Protein AF-A0A952IR88-F1 (afdb_monomer_lite)

Secondary structure (DSSP, 8-state):
-EEEESS-HHHHHHSSSS--S-HHHHHHTB-TT--EEEEEESSEEEEEEE-EETTTTEEPPTT-SEEEEHHHHHHHHHHGGGGTTTS-HHHHHHHHHHHHHHHTT--TTT----EEEEEEE-TT-EEEEEEEEBPPEESSTTS-TT-TTS-EE---SEEEEPPB-SS-BSS-GGGEEEE---

Radius of gyration: 16.43 Å; chains: 1; bounding box: 39×38×43 Å

Foldseek 3Di:
DKDWDPDDQQCVCCDDPFHDPCSPVVVVQFDPPFKTKIKDAAWWKKKDFWAQQQVVRDTDDLQAWKIATPVLLVVLLVVLVVCPVPDDPVVSLVCSVVSVCLQSQPACNGHVRPWMKMFTAHGGDMFMWIKHWGQKDFNHNPDDPPDPPGHISHHGGIMTTWGDDPVDTSGDPVRMDTDDSD

Structure (mmCIF, N/CA/C/O backbone):
data_AF-A0A952IR88-F1
#
_entry.id   AF-A0A9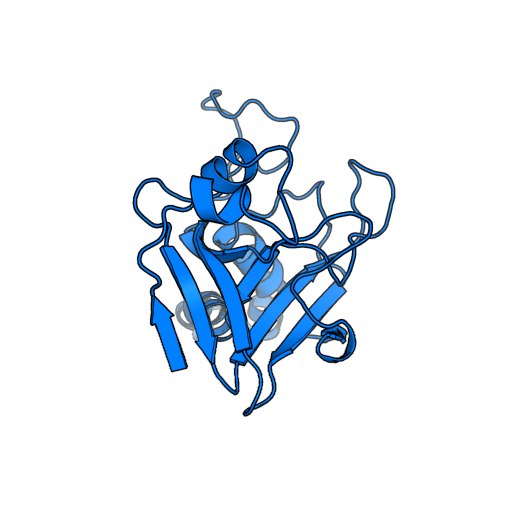52IR88-F1
#
loop_
_atom_site.group_PDB
_atom_site.id
_atom_site.type_symbol
_atom_site.label_atom_id
_atom_site.label_alt_id
_atom_site.label_comp_id
_atom_site.label_asym_id
_atom_site.label_entity_id
_atom_site.label_seq_id
_atom_site.pdbx_PDB_ins_code
_atom_site.Cartn_x
_atom_site.Cartn_y
_atom_site.Cartn_z
_atom_site.occupancy
_atom_site.B_iso_or_equiv
_atom_site.auth_seq_id
_atom_site.auth_comp_id
_atom_site.auth_asym_id
_atom_site.auth_atom_id
_atom_site.pdbx_PDB_model_num
ATOM 1 N N . MET A 1 1 ? -15.829 -10.082 4.375 1.00 91.88 1 MET A N 1
ATOM 2 C CA . MET A 1 1 ? -16.791 -9.127 3.762 1.00 91.88 1 MET A CA 1
ATOM 3 C C . MET A 1 1 ? -16.177 -7.730 3.690 1.00 91.88 1 MET A C 1
ATOM 5 O O . MET A 1 1 ? -15.408 -7.386 4.581 1.00 91.88 1 MET A O 1
ATOM 9 N N . LYS A 1 2 ? -16.483 -6.949 2.644 1.00 95.19 2 LYS A N 1
ATOM 10 C CA . LYS A 1 2 ? -16.112 -5.527 2.525 1.00 95.19 2 LYS A CA 1
ATOM 11 C C . LYS A 1 2 ? -17.386 -4.685 2.558 1.00 95.19 2 LYS A C 1
ATOM 13 O O . LYS A 1 2 ? -18.292 -4.946 1.772 1.00 95.19 2 LYS A O 1
ATOM 18 N N . GLU A 1 3 ? -17.451 -3.703 3.444 1.00 96.88 3 GLU A N 1
ATOM 19 C CA . GLU A 1 3 ? -18.585 -2.786 3.578 1.00 96.88 3 GLU A CA 1
ATOM 20 C C . GLU A 1 3 ? -18.114 -1.358 3.304 1.00 96.88 3 GLU A C 1
ATOM 22 O O . GLU A 1 3 ? -17.228 -0.854 3.990 1.00 96.88 3 GLU A O 1
ATOM 27 N N . GLN A 1 4 ? -18.681 -0.699 2.292 1.00 97.38 4 GLN A N 1
ATOM 28 C CA . GLN A 1 4 ? -18.376 0.704 2.026 1.00 97.38 4 GLN A CA 1
ATOM 29 C C . GLN A 1 4 ? -19.141 1.600 3.002 1.00 97.38 4 GLN A C 1
ATOM 31 O O . GLN A 1 4 ? -20.371 1.584 3.042 1.00 97.38 4 GLN A O 1
ATOM 36 N N . LEU A 1 5 ? -18.408 2.428 3.741 1.00 97.19 5 LEU A N 1
ATOM 37 C CA . LEU A 1 5 ? -18.978 3.376 4.688 1.00 97.19 5 LEU A CA 1
ATOM 38 C C . LEU A 1 5 ? -19.345 4.689 3.985 1.00 97.19 5 LEU A C 1
ATOM 40 O O . LEU A 1 5 ? -18.619 5.183 3.120 1.00 97.19 5 LEU A O 1
ATOM 44 N N . ARG A 1 6 ? -20.470 5.293 4.385 1.00 95.75 6 ARG A N 1
ATOM 45 C CA . ARG A 1 6 ? -20.933 6.600 3.884 1.00 95.75 6 ARG A CA 1
ATOM 46 C C . ARG A 1 6 ? -20.295 7.751 4.668 1.00 95.75 6 ARG A C 1
ATOM 48 O O . ARG A 1 6 ? -20.979 8.516 5.339 1.00 95.75 6 ARG A O 1
ATOM 55 N N . ILE A 1 7 ? -18.974 7.854 4.591 1.00 95.69 7 ILE A N 1
ATOM 56 C CA . ILE A 1 7 ? -18.172 8.910 5.219 1.00 95.69 7 ILE A CA 1
ATOM 57 C C . ILE A 1 7 ? -17.202 9.484 4.182 1.00 95.69 7 ILE A C 1
ATOM 59 O O . ILE A 1 7 ? -16.695 8.756 3.326 1.00 95.69 7 ILE A O 1
ATOM 63 N N . SER A 1 8 ? -16.954 10.795 4.219 1.00 95.94 8 SER A N 1
ATOM 64 C CA . SER A 1 8 ? -15.988 11.401 3.302 1.00 95.94 8 SER A CA 1
ATOM 65 C C . SER A 1 8 ? -14.552 11.011 3.692 1.00 95.94 8 SER A C 1
ATOM 67 O O . SER A 1 8 ? -14.251 10.936 4.886 1.00 95.94 8 SER A O 1
ATOM 69 N N . PRO A 1 9 ? -13.634 10.801 2.725 1.00 96.62 9 PRO A N 1
ATOM 70 C CA . PRO A 1 9 ? -12.239 10.474 3.024 1.00 96.62 9 PRO A CA 1
ATOM 71 C C . PRO A 1 9 ? -11.548 11.487 3.940 1.00 96.62 9 PRO A C 1
ATOM 73 O O . PRO A 1 9 ? -10.851 11.092 4.868 1.00 96.62 9 PRO A O 1
ATOM 76 N N . ILE A 1 10 ? -11.785 12.786 3.721 1.00 96.00 10 ILE A N 1
ATOM 77 C CA . ILE A 1 10 ? -11.226 13.862 4.555 1.00 96.00 10 ILE A CA 1
ATOM 78 C C . ILE A 1 10 ? -11.718 13.721 5.993 1.00 96.00 10 ILE A C 1
ATOM 80 O O . ILE A 1 10 ? -10.905 13.691 6.912 1.00 96.00 10 ILE A O 1
ATOM 84 N N . LYS A 1 11 ? -13.038 13.586 6.185 1.00 96.12 11 LYS A N 1
ATOM 85 C CA . LYS A 1 11 ? -13.619 13.437 7.520 1.00 96.12 11 LYS A CA 1
ATOM 86 C C . LYS A 1 11 ? -13.054 12.206 8.214 1.00 96.12 11 LYS A C 1
ATOM 88 O O . LYS A 1 11 ? -12.581 12.315 9.338 1.00 96.12 11 LYS A O 1
ATOM 93 N N . TRP A 1 12 ? -13.028 11.066 7.522 1.00 97.31 12 TRP A N 1
ATOM 94 C CA . TRP A 1 12 ? -12.454 9.853 8.083 1.00 97.31 12 TRP A CA 1
ATOM 95 C C . TRP A 1 12 ? -10.998 10.074 8.484 1.00 97.31 12 TRP A C 1
ATOM 97 O O . TRP A 1 12 ? -10.682 9.801 9.625 1.00 97.31 12 TRP A O 1
ATOM 107 N N . LEU A 1 13 ? -10.128 10.641 7.639 1.00 96.94 13 LEU A N 1
ATOM 108 C CA . LEU A 1 13 ? -8.718 10.908 7.979 1.00 96.94 13 LEU A CA 1
ATOM 109 C C . LEU A 1 13 ? -8.538 11.852 9.182 1.00 96.94 13 LEU A C 1
ATOM 111 O O . LEU A 1 13 ? -7.545 11.725 9.902 1.00 96.94 13 LEU A O 1
ATOM 115 N N . SER A 1 14 ? -9.480 12.767 9.406 1.00 95.75 14 SER A N 1
ATOM 116 C CA . SER A 1 14 ? -9.427 13.749 10.493 1.00 95.75 14 SER A CA 1
ATOM 117 C C . SER A 1 14 ? -10.062 13.275 11.807 1.00 95.75 14 SER A C 1
ATOM 119 O O . SER A 1 14 ? -9.672 13.758 12.871 1.00 95.75 14 SER A O 1
ATOM 121 N N . ASP A 1 15 ? -10.999 12.326 11.758 1.00 94.62 15 ASP A N 1
ATOM 122 C CA . ASP A 1 15 ? -11.729 11.844 12.934 1.00 94.62 15 ASP A CA 1
ATOM 123 C C . ASP A 1 15 ? -10.830 11.014 13.885 1.00 94.62 15 ASP A C 1
ATOM 125 O O . ASP A 1 15 ? -9.978 10.230 13.456 1.00 94.62 15 ASP A O 1
ATOM 129 N N . ALA A 1 16 ? -11.057 11.166 15.194 1.00 90.94 16 ALA A N 1
ATOM 130 C CA . ALA A 1 16 ? -10.426 10.397 16.272 1.00 90.94 16 ALA A CA 1
ATOM 131 C C . ALA A 1 16 ? -10.742 8.879 16.171 1.00 90.94 16 ALA A C 1
ATOM 133 O O . ALA A 1 16 ? -11.691 8.500 15.483 1.00 90.94 16 ALA A O 1
ATOM 134 N N . PRO A 1 17 ? -9.982 7.977 16.831 1.00 91.19 17 PRO A N 1
ATOM 135 C CA . PRO A 1 17 ? -8.877 8.224 17.770 1.00 91.19 17 PRO A CA 1
ATOM 136 C C . PRO A 1 17 ? -7.522 8.488 17.102 1.00 91.19 17 PRO A C 1
ATOM 138 O O . PRO A 1 17 ? -6.585 8.912 17.771 1.00 91.19 17 PRO A O 1
ATOM 141 N N . ILE A 1 18 ? -7.405 8.250 15.791 1.00 93.62 18 ILE A N 1
ATOM 142 C CA . ILE A 1 18 ? -6.185 8.514 15.021 1.00 93.62 18 ILE A CA 1
ATOM 143 C C . ILE A 1 18 ? -6.490 9.595 13.987 1.00 93.62 18 ILE A C 1
ATOM 145 O O . ILE A 1 18 ? -7.203 9.344 13.017 1.00 93.62 18 ILE A O 1
ATOM 149 N N . THR A 1 19 ? -5.911 10.775 14.169 1.00 94.31 19 THR A N 1
ATOM 150 C CA . THR A 1 19 ? -6.023 11.892 13.226 1.00 94.31 19 THR A CA 1
ATOM 151 C C . THR A 1 19 ? -4.760 11.971 12.377 1.00 94.31 19 THR A C 1
ATOM 153 O O . THR A 1 19 ? -3.647 11.967 12.905 1.00 94.31 19 THR A O 1
ATOM 156 N N . ILE A 1 20 ? -4.918 12.040 11.055 1.00 95.25 20 ILE A N 1
ATOM 157 C CA . ILE A 1 20 ? -3.800 12.169 10.117 1.00 95.25 20 ILE A CA 1
ATOM 158 C C . ILE A 1 20 ? -3.470 13.656 9.923 1.00 95.25 20 ILE A C 1
ATOM 160 O O . ILE A 1 20 ? -4.334 14.393 9.450 1.00 95.25 20 ILE A O 1
ATOM 164 N N . PRO A 1 21 ? -2.238 14.114 10.234 1.00 90.94 21 PRO A N 1
ATOM 165 C CA . PRO A 1 21 ? -1.896 15.540 10.189 1.00 90.94 21 PRO A CA 1
ATOM 166 C C . PRO A 1 21 ? -1.982 16.174 8.797 1.00 90.94 21 PRO A C 1
ATOM 168 O O . PRO A 1 21 ? -2.287 17.355 8.677 1.00 90.94 21 PRO A O 1
ATOM 171 N N . ASN A 1 22 ? -1.721 15.397 7.741 1.00 92.44 22 ASN A N 1
ATOM 172 C CA . ASN A 1 22 ? -1.790 15.862 6.356 1.00 92.44 22 ASN A CA 1
ATOM 173 C C . ASN A 1 22 ? -2.700 14.946 5.516 1.00 92.44 22 ASN A C 1
ATOM 175 O O . ASN A 1 22 ? -2.207 14.071 4.804 1.00 92.44 22 ASN A O 1
ATOM 179 N N . PRO A 1 23 ? -4.033 15.112 5.585 1.00 93.62 23 PRO A N 1
ATOM 180 C CA . PRO A 1 23 ? -4.960 14.315 4.784 1.00 93.62 23 PRO A CA 1
ATOM 181 C C . PRO A 1 23 ? -4.774 14.512 3.275 1.00 93.62 23 PRO A C 1
ATOM 183 O O . PRO A 1 23 ? -5.012 13.588 2.500 1.00 93.62 23 PRO A O 1
ATOM 186 N N . ALA A 1 24 ? -4.333 15.701 2.850 1.00 92.94 24 ALA A N 1
ATOM 187 C CA . ALA A 1 24 ? -4.174 16.040 1.440 1.00 92.94 24 ALA A CA 1
ATOM 188 C C . ALA A 1 24 ? -3.104 15.181 0.751 1.00 92.94 24 ALA A C 1
ATOM 190 O O . ALA A 1 24 ? -3.318 14.754 -0.382 1.00 92.94 24 ALA A O 1
ATOM 191 N N . SER A 1 25 ? -1.995 14.864 1.432 1.00 91.19 25 SER A N 1
ATOM 192 C CA . SER A 1 25 ? -0.968 13.977 0.867 1.00 91.19 25 SER A CA 1
ATOM 193 C C . SER A 1 25 ? -1.474 12.545 0.680 1.00 91.19 25 SER A C 1
ATOM 195 O O . SER A 1 25 ? -1.165 11.912 -0.326 1.00 91.19 25 SER A O 1
ATOM 197 N N . VAL A 1 26 ? -2.306 12.050 1.603 1.00 95.19 26 VAL A N 1
ATOM 198 C CA . VAL A 1 26 ? -2.938 10.727 1.488 1.00 95.19 26 VAL A CA 1
ATOM 199 C C . VAL A 1 26 ? -3.941 10.707 0.336 1.00 95.19 26 VAL A C 1
ATOM 201 O O . VAL A 1 26 ? -3.936 9.788 -0.475 1.00 95.19 26 VAL A O 1
ATOM 204 N N . ILE A 1 27 ? -4.777 11.739 0.232 1.00 95.56 27 ILE A N 1
ATOM 205 C CA . ILE A 1 27 ? -5.775 11.870 -0.837 1.00 95.56 27 ILE A CA 1
ATOM 206 C C . ILE A 1 27 ? -5.104 11.980 -2.209 1.00 95.56 27 ILE A C 1
ATOM 208 O O . ILE A 1 27 ? -5.535 11.320 -3.152 1.00 95.56 27 ILE A O 1
ATOM 212 N N . GLY A 1 28 ? -4.027 12.764 -2.315 1.00 93.88 28 GLY A N 1
ATOM 213 C CA . GLY A 1 28 ? -3.268 12.943 -3.555 1.00 93.88 28 GLY A CA 1
ATOM 214 C C . GLY A 1 28 ? -2.572 11.672 -4.052 1.00 93.88 28 GLY A C 1
ATOM 215 O O . GLY A 1 28 ? -2.280 11.558 -5.242 1.00 93.88 28 GLY A O 1
ATOM 216 N N . ALA A 1 29 ? -2.350 10.686 -3.179 1.00 94.44 29 ALA A N 1
ATOM 217 C CA . ALA A 1 29 ? -1.793 9.392 -3.568 1.00 94.44 29 ALA A CA 1
ATOM 218 C C . ALA A 1 29 ? -2.803 8.491 -4.309 1.00 94.44 29 ALA A C 1
ATOM 220 O O . ALA A 1 29 ? -2.399 7.522 -4.957 1.00 94.44 29 ALA A O 1
ATOM 221 N N . PHE A 1 30 ? -4.099 8.817 -4.268 1.00 97.44 30 PHE A N 1
ATOM 222 C CA . PHE A 1 30 ? -5.152 8.093 -4.977 1.00 97.44 30 PHE A CA 1
ATOM 223 C C . PHE A 1 30 ? -5.661 8.855 -6.200 1.00 97.44 30 PHE A C 1
ATOM 225 O O . PHE A 1 30 ? -5.660 10.087 -6.246 1.00 97.44 30 PHE A O 1
ATOM 232 N N . ARG A 1 31 ? -6.151 8.117 -7.200 1.00 97.12 31 ARG A N 1
ATOM 233 C CA . ARG A 1 31 ? -6.779 8.703 -8.385 1.00 97.12 31 ARG A CA 1
ATOM 234 C C . ARG A 1 31 ? -8.082 9.401 -7.981 1.00 97.12 31 ARG A C 1
ATOM 236 O O . ARG A 1 31 ? -8.883 8.790 -7.255 1.00 97.12 31 ARG A O 1
ATOM 243 N N . PRO A 1 32 ? -8.344 10.628 -8.470 1.00 95.38 32 PRO A N 1
ATOM 244 C CA . PRO A 1 32 ? -9.580 11.346 -8.173 1.00 95.38 32 PRO A CA 1
ATOM 245 C C . PRO A 1 32 ? -10.829 10.496 -8.444 1.00 95.38 32 PRO A C 1
ATOM 247 O O . PRO A 1 32 ? -10.906 9.794 -9.448 1.00 95.38 32 PRO A O 1
ATOM 250 N N . GLY A 1 33 ? -11.796 10.534 -7.525 1.00 94.75 33 GLY A N 1
ATOM 251 C CA . GLY A 1 33 ? -13.066 9.802 -7.642 1.00 94.75 33 GLY A CA 1
ATOM 252 C C . GLY A 1 33 ? -13.012 8.301 -7.327 1.00 94.75 33 GLY A C 1
ATOM 253 O O . GLY A 1 33 ? -14.058 7.662 -7.301 1.00 94.75 33 GLY A O 1
ATOM 254 N N . THR A 1 34 ? -11.836 7.726 -7.053 1.00 97.06 34 THR A N 1
ATOM 255 C CA . THR A 1 34 ? -11.711 6.278 -6.769 1.00 97.06 34 THR A CA 1
ATOM 256 C C . THR A 1 34 ? -11.752 5.928 -5.281 1.00 97.06 34 THR A C 1
ATOM 258 O O . THR A 1 34 ? -11.900 4.762 -4.921 1.00 97.06 34 THR A O 1
ATOM 261 N N . MET A 1 35 ? -11.613 6.935 -4.420 1.00 97.75 35 MET A N 1
ATOM 262 C CA . MET A 1 35 ? -11.500 6.767 -2.977 1.00 97.75 35 MET A CA 1
ATOM 263 C C . MET A 1 35 ? -12.828 6.409 -2.313 1.00 97.75 35 MET A C 1
ATOM 265 O O . MET A 1 35 ? -13.854 7.044 -2.558 1.00 97.75 35 MET A O 1
ATOM 269 N N . LYS A 1 36 ? -12.777 5.457 -1.385 1.00 97.69 36 LYS A N 1
ATOM 270 C CA . LYS A 1 36 ? -13.900 5.040 -0.540 1.00 97.69 36 LYS A CA 1
ATOM 271 C C . LYS A 1 36 ? -13.379 4.543 0.805 1.00 97.69 36 LYS A C 1
ATOM 273 O O . LYS A 1 36 ? -12.320 3.925 0.871 1.00 97.69 36 LYS A O 1
ATOM 278 N N . ILE A 1 37 ? -14.130 4.785 1.875 1.00 98.25 37 ILE A N 1
ATOM 279 C CA . ILE A 1 37 ? -13.839 4.158 3.166 1.00 98.25 37 ILE A CA 1
ATOM 280 C C . ILE A 1 37 ? -14.494 2.786 3.188 1.00 98.25 37 ILE A C 1
ATOM 282 O O . ILE A 1 37 ? -15.683 2.654 2.895 1.00 98.25 37 ILE A O 1
ATOM 286 N N . VAL A 1 38 ? -13.705 1.768 3.511 1.00 98.19 38 VAL A N 1
ATOM 287 C CA . VAL A 1 38 ? -14.155 0.379 3.562 1.00 98.19 38 VAL A CA 1
ATOM 288 C C . VAL A 1 38 ? -13.873 -0.180 4.943 1.00 98.19 38 VAL A C 1
ATOM 290 O O . VAL A 1 38 ? -12.743 -0.119 5.424 1.00 98.19 38 VAL A O 1
ATOM 293 N N . LYS A 1 39 ? -14.900 -0.771 5.551 1.00 97.94 39 LYS A N 1
ATOM 294 C CA . LYS A 1 39 ? -14.765 -1.653 6.702 1.00 97.94 39 LYS A CA 1
ATOM 295 C C . LYS A 1 39 ? -14.594 -3.088 6.206 1.00 97.94 39 LYS A C 1
ATOM 297 O O . LYS A 1 39 ? -15.464 -3.650 5.534 1.00 97.94 39 LYS A O 1
ATOM 302 N N . PHE A 1 40 ? -13.448 -3.672 6.512 1.00 97.69 40 PHE A N 1
ATOM 303 C CA . PHE A 1 40 ? -13.121 -5.062 6.236 1.00 97.69 40 PHE A CA 1
ATOM 304 C C . PHE A 1 40 ? -13.529 -5.888 7.451 1.00 97.69 40 PHE A C 1
ATOM 306 O O . PHE A 1 40 ? -13.015 -5.658 8.538 1.00 97.69 40 PHE A O 1
ATOM 313 N N . LYS A 1 41 ? -14.469 -6.819 7.267 1.00 96.56 41 LYS A N 1
ATOM 314 C CA . LYS A 1 41 ? -14.961 -7.720 8.320 1.00 96.56 41 LYS A CA 1
ATOM 315 C C . LYS A 1 41 ? -14.559 -9.158 8.030 1.00 96.56 41 LYS A C 1
ATOM 317 O O . LYS A 1 41 ? -14.840 -9.660 6.929 1.00 96.56 41 LYS A O 1
ATOM 322 N N . GLY A 1 42 ? -13.974 -9.808 9.026 1.00 94.19 42 GLY A N 1
ATOM 323 C CA . GLY A 1 42 ? -13.517 -11.188 8.981 1.00 94.19 42 GLY A CA 1
ATOM 324 C C . GLY A 1 42 ? -12.229 -11.388 8.194 1.00 94.19 42 GLY A C 1
ATOM 325 O O . GLY A 1 42 ? -11.445 -10.463 8.033 1.00 94.19 42 GLY A O 1
ATOM 326 N N . ALA A 1 43 ? -12.004 -12.606 7.700 1.00 96.62 43 ALA A N 1
ATOM 327 C CA . ALA A 1 43 ? -10.715 -12.971 7.126 1.00 96.62 43 ALA A CA 1
ATOM 328 C C . ALA A 1 43 ? -10.377 -12.149 5.872 1.00 96.62 43 ALA A C 1
ATOM 330 O O . ALA A 1 43 ? -11.100 -12.208 4.876 1.00 96.62 43 ALA A O 1
ATOM 331 N N . HIS A 1 44 ? -9.263 -11.420 5.926 1.00 97.69 44 HIS A N 1
ATOM 332 C CA . HIS A 1 44 ? -8.675 -10.686 4.802 1.00 97.69 44 HIS A CA 1
ATOM 333 C C . HIS A 1 44 ? -7.155 -10.727 4.903 1.00 97.69 44 HIS A C 1
ATOM 335 O O . HIS A 1 44 ? -6.599 -10.837 5.997 1.00 97.69 44 HIS A O 1
ATOM 341 N N . ARG A 1 45 ? -6.483 -10.613 3.759 1.00 97.88 45 ARG A N 1
ATOM 342 C CA . ARG A 1 45 ? -5.026 -10.559 3.685 1.00 97.88 45 ARG A CA 1
ATOM 343 C C . ARG A 1 45 ? -4.578 -9.325 2.939 1.00 97.88 45 ARG A C 1
ATOM 345 O O . ARG A 1 45 ? -5.088 -9.024 1.860 1.00 97.88 45 ARG A O 1
ATOM 352 N N . PHE A 1 46 ? -3.586 -8.656 3.505 1.00 97.56 46 PHE A N 1
ATOM 353 C CA . PHE A 1 46 ? -2.951 -7.510 2.881 1.00 97.56 46 PHE A CA 1
ATOM 354 C C . PHE A 1 46 ? -1.447 -7.692 2.866 1.00 97.56 46 PHE A C 1
ATOM 356 O O . PHE A 1 46 ? -0.869 -8.337 3.739 1.00 97.56 46 PHE A O 1
ATOM 363 N N . TYR A 1 47 ? -0.817 -7.088 1.876 1.00 96.75 47 TYR A N 1
ATOM 364 C CA . TYR A 1 47 ? 0.602 -7.185 1.626 1.00 96.75 47 TYR A CA 1
ATOM 365 C C . TYR A 1 47 ? 1.205 -5.809 1.493 1.00 96.75 47 TYR A C 1
ATOM 367 O O . TYR A 1 47 ? 0.571 -4.861 1.023 1.00 96.75 47 TYR A O 1
ATOM 375 N N . ARG A 1 48 ? 2.461 -5.714 1.894 1.00 94.31 48 ARG A N 1
ATOM 376 C CA . ARG A 1 48 ? 3.208 -4.481 1.803 1.00 94.31 48 ARG A CA 1
ATOM 377 C C . ARG A 1 48 ? 4.666 -4.749 1.514 1.00 94.31 48 ARG A C 1
ATOM 379 O O . ARG A 1 48 ? 5.305 -5.492 2.252 1.00 94.31 48 ARG A O 1
ATOM 386 N N . ALA A 1 49 ? 5.190 -4.015 0.540 1.00 93.38 49 ALA A N 1
ATOM 387 C CA . ALA A 1 49 ? 6.622 -3.862 0.362 1.00 93.38 49 ALA A CA 1
ATOM 388 C C . ALA A 1 49 ? 7.205 -2.810 1.304 1.00 93.38 49 ALA A C 1
ATOM 390 O O . ALA A 1 49 ? 6.630 -1.737 1.519 1.00 93.38 49 ALA A O 1
ATOM 391 N N . ALA A 1 50 ? 8.349 -3.161 1.870 1.00 92.56 50 ALA A N 1
ATOM 392 C CA . ALA A 1 50 ? 9.141 -2.355 2.776 1.00 92.56 50 ALA A CA 1
ATOM 393 C C . ALA A 1 50 ? 10.631 -2.604 2.502 1.00 92.56 50 ALA A C 1
ATOM 395 O O . ALA A 1 50 ? 11.013 -3.400 1.644 1.00 92.56 50 ALA A O 1
ATOM 396 N N . GLY A 1 51 ? 11.494 -1.886 3.203 1.00 91.81 51 GLY A N 1
ATOM 397 C CA . GLY A 1 51 ? 12.925 -1.937 2.965 1.00 91.81 51 GLY A CA 1
ATOM 398 C C . GLY A 1 51 ? 13.607 -0.663 3.417 1.00 91.81 51 GLY A C 1
ATOM 399 O O . GLY A 1 51 ? 13.051 0.074 4.223 1.00 91.81 51 GLY A O 1
ATOM 400 N N . TRP A 1 52 ? 14.795 -0.390 2.897 1.00 94.88 52 TRP A N 1
ATOM 401 C CA . TRP A 1 52 ? 15.543 0.801 3.292 1.00 94.88 52 TRP A CA 1
ATOM 402 C C . TRP A 1 52 ? 14.935 2.072 2.684 1.00 94.88 52 TRP A C 1
ATOM 404 O O . TRP A 1 52 ? 14.905 2.210 1.461 1.00 94.88 52 TRP A O 1
ATOM 414 N N . ASP A 1 53 ? 14.470 2.995 3.526 1.00 93.50 53 ASP A N 1
ATOM 415 C CA . ASP A 1 53 ? 14.012 4.327 3.131 1.00 93.50 53 ASP A CA 1
ATOM 416 C C . ASP A 1 53 ? 15.218 5.271 3.081 1.00 93.50 53 ASP A C 1
ATOM 418 O O . ASP A 1 53 ? 15.738 5.730 4.101 1.00 93.50 53 ASP A O 1
ATOM 422 N N . SER A 1 54 ? 15.674 5.574 1.868 1.00 92.62 54 SER A N 1
ATOM 423 C CA . SER A 1 54 ? 16.819 6.462 1.653 1.00 92.62 54 SER A CA 1
ATOM 424 C C . SER A 1 54 ? 16.519 7.929 1.967 1.00 92.62 54 SER A C 1
ATOM 426 O O . SER A 1 54 ? 17.450 8.689 2.223 1.00 92.62 54 SER A O 1
ATOM 428 N N . THR A 1 55 ? 15.243 8.329 1.982 1.00 90.00 55 THR A N 1
ATOM 429 C CA . THR A 1 55 ? 14.841 9.703 2.317 1.00 90.00 55 THR A CA 1
ATOM 430 C C . THR A 1 55 ? 14.892 9.965 3.820 1.00 90.00 55 THR A C 1
ATOM 432 O O . THR A 1 55 ? 15.063 11.108 4.241 1.00 90.00 55 THR A O 1
ATOM 435 N N . ARG A 1 56 ? 14.773 8.903 4.629 1.00 88.88 56 ARG A N 1
ATOM 436 C CA . ARG A 1 56 ? 14.797 8.959 6.099 1.00 88.88 56 ARG A CA 1
ATOM 437 C C . ARG A 1 56 ? 16.042 8.340 6.728 1.00 88.88 56 ARG A C 1
ATOM 439 O O . ARG A 1 56 ? 16.310 8.597 7.895 1.00 88.88 56 ARG A O 1
ATOM 446 N N . GLY A 1 57 ? 16.803 7.548 5.973 1.00 92.62 57 GLY A N 1
ATOM 447 C CA . GLY A 1 57 ? 17.983 6.849 6.481 1.00 92.62 57 GLY A CA 1
ATOM 448 C C . GLY A 1 57 ? 17.640 5.750 7.489 1.00 92.62 57 GLY A C 1
ATOM 449 O O . GLY A 1 57 ? 18.409 5.514 8.417 1.00 92.62 57 GLY A O 1
ATOM 450 N N . GLU A 1 58 ? 16.485 5.100 7.332 1.00 93.00 58 GLU A N 1
ATOM 451 C CA . GLU A 1 58 ? 16.004 4.053 8.237 1.00 93.00 58 GLU A CA 1
ATOM 452 C C . GLU A 1 58 ? 15.270 2.938 7.478 1.00 93.00 58 GLU A C 1
ATOM 454 O O . GLU A 1 58 ? 14.905 3.082 6.312 1.00 93.00 58 GLU A O 1
ATOM 459 N N . MET A 1 59 ? 15.024 1.806 8.142 1.00 91.25 59 MET A N 1
ATOM 460 C CA . MET A 1 59 ? 14.158 0.762 7.592 1.00 91.25 59 MET A CA 1
ATOM 461 C C . MET A 1 59 ? 12.691 1.198 7.660 1.00 91.25 59 MET A C 1
ATOM 463 O O . MET A 1 59 ? 12.178 1.562 8.720 1.00 91.25 59 MET A O 1
ATOM 467 N N . ALA A 1 60 ? 11.989 1.108 6.533 1.00 86.56 60 ALA A N 1
ATOM 468 C CA . ALA A 1 60 ? 10.564 1.369 6.446 1.00 86.56 60 ALA A CA 1
ATOM 469 C C . ALA A 1 60 ? 9.795 0.443 7.398 1.00 86.56 60 ALA A C 1
ATOM 471 O O . ALA A 1 60 ? 9.916 -0.779 7.364 1.00 86.56 60 ALA A O 1
ATOM 472 N N . SER A 1 61 ? 8.963 1.042 8.248 1.00 86.44 61 SER A N 1
ATOM 473 C CA . SER A 1 61 ? 8.231 0.322 9.289 1.00 86.44 61 SER A CA 1
ATOM 474 C C . SER A 1 61 ? 7.296 -0.752 8.721 1.00 86.44 61 SER A C 1
ATOM 476 O O . SER A 1 61 ? 6.409 -0.436 7.921 1.00 86.44 61 SER A O 1
ATOM 478 N N . ALA A 1 62 ? 7.388 -1.973 9.262 1.00 84.31 62 ALA A N 1
ATOM 479 C CA . ALA A 1 62 ? 6.434 -3.062 9.025 1.00 84.31 62 ALA A CA 1
ATOM 480 C C . ALA A 1 62 ? 4.970 -2.612 9.211 1.00 84.31 62 ALA A C 1
ATOM 482 O O . ALA A 1 62 ? 4.091 -2.954 8.425 1.00 84.31 62 ALA A O 1
ATOM 483 N N . PHE A 1 63 ? 4.726 -1.755 10.208 1.00 87.50 63 PHE A N 1
ATOM 484 C CA . PHE A 1 63 ? 3.397 -1.299 10.629 1.00 87.50 63 PHE A CA 1
ATOM 485 C C . PHE A 1 63 ? 2.904 -0.013 9.961 1.00 87.50 63 PHE A C 1
ATOM 487 O O . PHE A 1 63 ? 1.900 0.534 10.386 1.00 87.50 63 PHE A O 1
ATOM 494 N N . GLY A 1 64 ? 3.640 0.601 9.035 1.00 87.44 64 GLY A N 1
ATOM 495 C CA . GLY A 1 64 ? 3.168 1.812 8.328 1.00 87.44 64 GLY A CA 1
ATOM 496 C C . GLY A 1 64 ? 1.856 1.632 7.529 1.00 87.44 64 GLY A C 1
ATOM 497 O O . GLY A 1 64 ? 1.293 0.545 7.458 1.00 87.44 64 GLY A O 1
ATOM 498 N N . SER A 1 65 ? 1.414 2.688 6.854 1.00 93.50 65 SER A N 1
ATOM 499 C CA . SER A 1 65 ? 0.008 2.827 6.453 1.00 93.50 65 SER A CA 1
ATOM 500 C C . SER A 1 65 ? -0.425 2.247 5.109 1.00 93.50 65 SER A C 1
ATOM 502 O O . SER A 1 65 ? -1.617 2.031 4.940 1.00 93.50 65 SER A O 1
ATOM 504 N N . TRP A 1 66 ? 0.480 2.024 4.155 1.00 95.00 66 TRP A N 1
ATOM 505 C CA . TRP A 1 66 ? 0.118 1.666 2.775 1.00 95.00 66 TRP A CA 1
ATOM 506 C C . TRP A 1 66 ? 0.224 0.161 2.530 1.00 95.00 66 TRP A C 1
ATOM 508 O O . TRP A 1 66 ? 1.296 -0.417 2.726 1.00 95.00 66 TRP A O 1
ATOM 518 N N . TRP A 1 67 ? -0.882 -0.449 2.100 1.00 96.94 67 TRP A N 1
ATOM 519 C CA . TRP A 1 67 ? -1.016 -1.888 1.874 1.00 96.94 67 TRP A CA 1
ATOM 520 C C . TRP A 1 67 ? -1.775 -2.175 0.574 1.00 96.94 67 TRP A C 1
ATOM 522 O O . TRP A 1 67 ? -2.571 -1.360 0.113 1.00 96.94 67 TRP A O 1
ATOM 532 N N . ALA A 1 68 ? -1.565 -3.355 0.002 1.00 96.69 68 ALA A N 1
ATOM 533 C CA . ALA A 1 68 ? -2.333 -3.895 -1.113 1.00 96.69 68 ALA A CA 1
ATOM 534 C C . ALA A 1 68 ? -3.118 -5.126 -0.647 1.00 96.69 68 ALA A C 1
ATOM 536 O O . ALA A 1 68 ? -2.587 -5.968 0.071 1.00 96.69 68 ALA A O 1
ATOM 537 N N . ASP A 1 69 ? -4.378 -5.246 -1.050 1.00 96.12 69 ASP A N 1
ATOM 538 C CA . ASP A 1 69 ? -5.172 -6.459 -0.826 1.00 96.12 69 ASP A CA 1
ATOM 539 C C . ASP A 1 69 ? -4.560 -7.652 -1.597 1.00 96.12 69 ASP A C 1
ATOM 541 O O . ASP A 1 69 ? -4.009 -7.466 -2.686 1.00 96.12 69 ASP A O 1
ATOM 545 N N . GLU A 1 70 ? -4.650 -8.876 -1.063 1.00 95.56 70 GLU A N 1
ATOM 546 C CA . GLU A 1 70 ? -4.183 -10.112 -1.725 1.00 95.56 70 GLU A CA 1
ATOM 547 C C . GLU A 1 70 ? -4.674 -10.221 -3.176 1.00 95.56 70 GLU A C 1
ATOM 549 O O . GLU A 1 70 ? -3.912 -10.599 -4.072 1.00 95.56 70 GLU A O 1
ATOM 554 N N . ILE A 1 71 ? -5.920 -9.815 -3.435 1.00 94.56 71 ILE A N 1
ATOM 555 C CA . ILE A 1 71 ? -6.512 -9.838 -4.778 1.00 94.56 71 ILE A CA 1
ATOM 556 C C . ILE A 1 71 ? -5.727 -8.946 -5.753 1.00 94.56 71 ILE A C 1
ATOM 558 O O . ILE A 1 71 ? -5.571 -9.295 -6.925 1.00 94.56 71 ILE A O 1
ATOM 562 N N . GLU A 1 72 ? -5.203 -7.809 -5.296 1.00 94.62 72 GLU A N 1
ATOM 563 C CA . GLU A 1 72 ? -4.404 -6.911 -6.137 1.00 94.62 72 GLU A CA 1
ATOM 564 C C . GLU A 1 72 ? -3.033 -7.512 -6.452 1.00 94.62 72 GLU A C 1
ATOM 566 O O . GLU A 1 72 ? -2.569 -7.418 -7.589 1.00 94.62 72 GLU A O 1
ATOM 571 N N . LEU A 1 73 ? -2.427 -8.228 -5.502 1.00 91.88 73 LEU A N 1
ATOM 572 C CA . LEU A 1 73 ? -1.204 -9.002 -5.740 1.00 91.88 73 LEU A CA 1
ATOM 573 C C . LEU A 1 73 ? -1.405 -10.068 -6.823 1.00 91.88 73 LEU A C 1
ATOM 575 O O . LEU A 1 73 ? -0.579 -10.220 -7.731 1.00 91.88 73 LEU A O 1
ATOM 579 N N . VAL A 1 74 ? -2.539 -10.771 -6.767 1.00 92.00 74 VAL A N 1
ATOM 580 C CA . VAL A 1 74 ? -2.917 -11.750 -7.790 1.00 92.00 74 VAL A CA 1
ATOM 581 C C . VAL A 1 74 ? -3.076 -11.063 -9.147 1.00 92.00 74 VAL A C 1
ATOM 583 O O . VAL A 1 74 ? -2.490 -11.528 -10.120 1.00 92.00 74 VAL A O 1
ATOM 586 N N . LYS A 1 75 ? -3.761 -9.917 -9.233 1.00 93.06 75 LYS A N 1
ATOM 587 C CA . LYS A 1 75 ? -3.903 -9.166 -10.498 1.00 93.06 75 LYS A CA 1
ATOM 588 C C . LYS A 1 75 ? -2.560 -8.702 -11.065 1.00 93.06 75 LYS A C 1
ATOM 590 O O . LYS A 1 75 ? -2.340 -8.802 -12.273 1.00 93.06 75 LYS A O 1
ATOM 595 N N . ILE A 1 76 ? -1.658 -8.207 -10.215 1.00 90.69 76 ILE A N 1
ATOM 596 C CA . ILE A 1 76 ? -0.308 -7.779 -10.616 1.00 90.69 76 ILE A CA 1
ATOM 597 C C . ILE A 1 76 ? 0.470 -8.967 -11.191 1.00 90.69 76 ILE A C 1
ATOM 599 O O . ILE A 1 76 ? 1.019 -8.864 -12.287 1.00 90.69 76 ILE A O 1
ATOM 603 N N . SER A 1 77 ? 0.466 -10.111 -10.501 1.00 87.00 77 SER A N 1
ATOM 604 C CA . SER A 1 77 ? 1.146 -11.316 -10.992 1.00 87.00 77 SER A CA 1
ATOM 605 C C . SER A 1 77 ? 0.500 -11.881 -12.264 1.00 87.00 77 SER A C 1
ATOM 607 O O . SER A 1 77 ? 1.205 -12.312 -13.175 1.00 87.00 77 SER A O 1
ATOM 609 N N . GLN A 1 78 ? -0.829 -11.808 -12.395 1.00 88.19 78 GLN A N 1
ATOM 610 C CA . GLN A 1 78 ? -1.551 -12.288 -13.573 1.00 88.19 78 GLN A CA 1
ATOM 611 C C . GLN A 1 78 ? -1.203 -11.525 -14.850 1.00 88.19 78 GLN A C 1
ATOM 613 O O . GLN A 1 78 ? -1.193 -12.137 -15.917 1.00 88.19 78 GLN A O 1
ATOM 618 N N . LYS A 1 79 ? -0.851 -10.234 -14.772 1.00 84.06 79 LYS A N 1
ATOM 619 C CA . LYS A 1 79 ? -0.360 -9.486 -15.944 1.00 84.06 79 LYS A CA 1
ATOM 620 C C . LYS A 1 79 ? 0.890 -10.119 -16.556 1.00 84.06 79 LYS A C 1
ATOM 622 O O . LYS A 1 79 ? 1.086 -10.026 -17.760 1.00 84.06 79 LYS A O 1
ATOM 627 N N . MET A 1 80 ? 1.695 -10.819 -15.757 1.00 83.56 80 MET A N 1
ATOM 628 C CA . MET A 1 80 ? 2.879 -11.525 -16.247 1.00 83.56 80 MET A CA 1
ATOM 629 C C . MET A 1 80 ? 2.541 -12.850 -16.941 1.00 83.56 80 MET A C 1
ATOM 631 O O . MET A 1 80 ? 3.366 -13.365 -17.694 1.00 83.56 80 MET A O 1
ATOM 635 N N . ASN A 1 81 ? 1.331 -13.396 -16.750 1.00 84.25 81 ASN A N 1
ATOM 636 C CA . ASN A 1 81 ? 0.939 -14.675 -17.351 1.00 84.25 81 ASN A CA 1
ATOM 637 C C . ASN A 1 81 ? 0.950 -14.637 -18.883 1.00 84.25 81 ASN A C 1
ATOM 639 O O . ASN A 1 81 ? 1.191 -15.671 -19.498 1.00 84.25 81 ASN A O 1
ATOM 643 N N . MET A 1 82 ? 0.745 -13.469 -19.504 1.00 84.31 82 MET A N 1
ATOM 644 C CA . MET A 1 82 ? 0.822 -13.339 -20.964 1.00 84.31 82 MET A CA 1
ATOM 645 C C . MET A 1 82 ? 2.217 -13.666 -21.525 1.00 84.31 82 MET A C 1
ATOM 647 O O . MET A 1 82 ? 2.344 -14.007 -22.697 1.00 84.31 82 MET A O 1
ATOM 651 N N . TYR A 1 83 ? 3.252 -13.614 -20.681 1.00 87.00 83 TYR A N 1
ATOM 652 C CA . TYR A 1 83 ? 4.638 -13.897 -21.045 1.00 87.00 83 TYR A CA 1
ATOM 653 C C . TYR A 1 83 ? 5.110 -15.298 -20.630 1.00 87.00 83 TYR A C 1
ATOM 655 O O . TYR A 1 83 ? 6.256 -15.639 -20.908 1.00 87.00 83 TYR A O 1
ATOM 663 N N . LYS A 1 84 ? 4.258 -16.132 -20.007 1.00 84.31 84 LYS A N 1
ATOM 664 C CA . LYS A 1 84 ? 4.639 -17.472 -19.502 1.00 84.31 84 LYS A CA 1
ATOM 665 C C . LYS A 1 84 ? 5.238 -18.403 -20.553 1.00 84.31 84 LYS A C 1
ATOM 667 O O . LYS A 1 84 ? 6.099 -19.205 -20.231 1.00 84.31 84 LYS A O 1
ATOM 672 N N . ASN A 1 85 ? 4.814 -18.271 -21.807 1.00 89.00 85 ASN A N 1
ATOM 673 C CA . ASN A 1 85 ? 5.331 -19.086 -22.911 1.00 89.00 85 ASN A CA 1
ATOM 674 C C . ASN A 1 85 ? 6.496 -18.417 -23.662 1.00 89.00 85 ASN A C 1
ATOM 676 O O . ASN A 1 85 ? 7.033 -19.000 -24.597 1.00 89.00 85 ASN A O 1
ATOM 680 N N . TRP A 1 86 ? 6.859 -17.190 -23.282 1.00 90.31 86 TRP A N 1
ATOM 681 C CA . TRP A 1 86 ? 7.877 -16.374 -23.949 1.00 90.31 86 TRP A CA 1
ATOM 682 C C . TRP A 1 86 ? 9.125 -16.175 -23.085 1.00 90.31 86 TRP A C 1
ATOM 684 O O . TRP A 1 86 ? 10.211 -15.969 -23.618 1.00 90.31 86 TRP A O 1
ATOM 694 N N . LEU A 1 87 ? 8.977 -16.216 -21.758 1.00 89.19 87 LEU A N 1
ATOM 695 C CA . LEU A 1 87 ? 10.048 -15.989 -20.793 1.00 89.19 87 LEU A CA 1
ATOM 696 C C . LEU A 1 87 ? 10.106 -17.131 -19.767 1.00 89.19 87 LEU A C 1
ATOM 698 O O . LEU A 1 87 ? 9.055 -17.601 -19.334 1.00 89.19 87 LEU A O 1
ATOM 702 N N . PRO A 1 88 ? 11.308 -17.526 -19.309 1.00 90.25 88 PRO A N 1
ATOM 703 C CA . PRO A 1 88 ? 11.466 -18.440 -18.183 1.00 90.25 88 PRO A CA 1
ATOM 704 C C . PRO A 1 88 ? 10.781 -17.932 -16.907 1.00 90.25 88 PRO A C 1
ATOM 706 O O . PRO A 1 88 ? 10.875 -16.747 -16.570 1.00 90.25 88 PRO A O 1
ATOM 709 N N . ASP A 1 89 ? 10.198 -18.851 -16.134 1.00 86.00 89 ASP A N 1
ATOM 710 C CA . ASP A 1 89 ? 9.515 -18.549 -14.866 1.00 86.00 89 ASP A CA 1
ATOM 711 C C . ASP A 1 89 ? 10.394 -17.782 -13.866 1.00 86.00 89 ASP A C 1
ATOM 713 O O . ASP A 1 89 ? 9.903 -16.944 -13.109 1.00 86.00 89 ASP A O 1
ATOM 717 N N . GLU A 1 90 ? 11.707 -18.025 -13.867 1.00 87.25 90 GLU A N 1
ATOM 718 C CA . GLU A 1 90 ? 12.647 -17.306 -13.004 1.00 87.25 90 GLU A CA 1
ATOM 719 C C . GLU A 1 90 ? 12.718 -15.808 -13.344 1.00 87.25 90 GLU A C 1
ATOM 721 O O . GLU A 1 90 ? 12.732 -14.972 -12.438 1.00 87.25 90 GLU A O 1
ATOM 726 N N . LEU A 1 91 ? 12.716 -15.449 -14.634 1.00 86.56 91 LEU A N 1
ATOM 727 C CA . LEU A 1 91 ? 12.709 -14.046 -15.060 1.00 86.56 91 LEU A CA 1
ATOM 728 C C . LEU A 1 91 ? 11.379 -13.377 -14.717 1.00 86.56 91 LEU A C 1
ATOM 730 O O . LEU A 1 91 ? 11.369 -12.240 -14.244 1.00 86.56 91 LEU A O 1
ATOM 734 N N . LEU A 1 92 ? 10.266 -14.095 -14.885 1.00 86.00 92 LEU A N 1
ATOM 735 C CA . LEU A 1 92 ? 8.941 -13.605 -14.500 1.00 86.00 92 LEU A CA 1
ATOM 736 C C . LEU A 1 92 ? 8.857 -13.349 -12.991 1.00 86.00 92 LEU A C 1
ATOM 738 O O . LEU A 1 92 ? 8.337 -12.313 -12.573 1.00 86.00 92 LEU A O 1
ATOM 742 N N . ARG A 1 93 ? 9.436 -14.239 -12.173 1.00 82.94 93 ARG A N 1
ATOM 743 C CA . ARG A 1 93 ? 9.526 -14.061 -10.717 1.00 82.94 93 ARG A CA 1
ATOM 744 C C . ARG A 1 93 ? 10.389 -12.854 -10.344 1.00 82.94 93 ARG A C 1
ATOM 746 O O . ARG A 1 93 ? 9.962 -12.043 -9.529 1.00 82.94 93 ARG A O 1
ATOM 753 N N . LYS A 1 94 ? 11.553 -12.683 -10.980 1.00 86.00 94 LYS A N 1
ATOM 754 C CA . LYS A 1 94 ? 12.437 -11.517 -10.772 1.00 86.00 94 LYS A CA 1
ATOM 755 C C . LYS A 1 94 ? 11.807 -10.191 -11.214 1.00 86.00 94 LYS A C 1
ATOM 757 O O . LYS A 1 94 ? 12.187 -9.142 -10.705 1.00 86.00 94 LYS A O 1
ATOM 762 N N . ALA A 1 95 ? 10.842 -10.224 -12.132 1.00 88.44 95 ALA A N 1
ATOM 763 C CA . ALA A 1 95 ? 10.115 -9.040 -12.586 1.00 88.44 95 ALA A CA 1
ATOM 764 C C . ALA A 1 95 ? 8.949 -8.638 -11.663 1.00 88.44 95 ALA A C 1
ATOM 766 O O . ALA A 1 95 ? 8.515 -7.484 -11.705 1.00 88.44 95 ALA A O 1
ATOM 767 N N . LEU A 1 96 ? 8.450 -9.548 -10.815 1.00 88.44 96 LEU A N 1
ATOM 768 C CA . LEU A 1 96 ? 7.307 -9.291 -9.933 1.00 88.44 96 LEU A CA 1
ATOM 769 C C . LEU A 1 96 ? 7.493 -8.068 -9.013 1.00 88.44 96 LEU A C 1
ATOM 771 O O . LEU A 1 96 ? 6.563 -7.262 -8.948 1.00 88.44 96 LEU A O 1
ATOM 775 N N . PRO A 1 97 ? 8.656 -7.843 -8.368 1.00 91.75 97 PRO A N 1
ATOM 776 C CA . PRO A 1 97 ? 8.858 -6.659 -7.532 1.00 91.75 97 PRO A CA 1
ATOM 777 C C . PRO A 1 97 ? 8.738 -5.361 -8.340 1.00 91.75 97 PRO A C 1
ATOM 779 O O . PRO A 1 97 ? 8.120 -4.397 -7.893 1.00 91.75 97 PRO A O 1
ATOM 782 N N . ALA A 1 98 ? 9.269 -5.335 -9.568 1.00 91.81 98 ALA A N 1
ATOM 783 C CA . ALA A 1 98 ? 9.170 -4.173 -10.449 1.00 91.81 98 ALA A CA 1
ATOM 784 C C . ALA A 1 98 ? 7.720 -3.907 -10.894 1.00 91.81 98 ALA A C 1
ATOM 786 O O . ALA A 1 98 ? 7.290 -2.753 -10.925 1.00 91.81 98 ALA A O 1
ATOM 787 N N . GLN A 1 99 ? 6.951 -4.963 -11.183 1.00 92.62 99 GLN A N 1
ATOM 788 C CA . GLN A 1 99 ? 5.523 -4.848 -11.504 1.00 92.62 99 GLN A CA 1
ATOM 789 C C . GLN A 1 99 ? 4.704 -4.364 -10.310 1.00 92.62 99 GLN A C 1
ATOM 791 O O . GLN A 1 99 ? 3.864 -3.479 -10.470 1.00 92.62 99 GLN A O 1
ATOM 796 N N . TYR A 1 100 ? 4.980 -4.900 -9.119 1.00 94.50 100 TYR A N 1
ATOM 797 C CA . TYR A 1 100 ? 4.366 -4.440 -7.879 1.00 94.50 100 TYR A CA 1
ATOM 798 C C . TYR A 1 100 ? 4.631 -2.947 -7.680 1.00 94.50 100 TYR A C 1
ATOM 800 O O . TYR A 1 100 ? 3.679 -2.173 -7.612 1.00 94.50 100 TYR A O 1
ATOM 808 N N . ARG A 1 101 ? 5.902 -2.521 -7.734 1.00 95.44 101 ARG A N 1
ATOM 809 C CA . ARG A 1 101 ? 6.298 -1.108 -7.621 1.00 95.44 101 ARG A CA 1
ATOM 810 C C . ARG A 1 101 ? 5.575 -0.209 -8.616 1.00 95.44 101 ARG A C 1
ATOM 812 O O . ARG A 1 101 ? 5.073 0.848 -8.239 1.00 95.44 101 ARG A O 1
ATOM 819 N N . GLY A 1 102 ? 5.535 -0.618 -9.884 1.00 95.38 102 GLY A N 1
ATOM 820 C CA . GLY A 1 102 ? 4.874 0.135 -10.946 1.00 95.38 102 GLY A CA 1
ATOM 821 C C . GLY A 1 102 ? 3.374 0.285 -10.701 1.00 95.38 102 GLY A C 1
ATOM 822 O O . GLY A 1 102 ? 2.844 1.386 -10.832 1.00 95.38 102 GLY A O 1
ATOM 823 N N . ALA A 1 103 ? 2.706 -0.800 -10.302 1.00 95.69 103 ALA A N 1
ATOM 824 C CA . ALA A 1 103 ? 1.263 -0.834 -10.094 1.00 95.69 103 ALA A CA 1
ATOM 825 C C . ALA A 1 103 ? 0.819 -0.120 -8.806 1.00 95.69 103 ALA A C 1
ATOM 827 O O . ALA A 1 103 ? -0.220 0.540 -8.805 1.00 95.69 103 ALA A O 1
ATOM 828 N N . THR A 1 104 ? 1.606 -0.197 -7.730 1.00 95.50 104 THR A N 1
ATOM 829 C CA . THR A 1 104 ? 1.344 0.524 -6.473 1.00 95.50 104 THR A CA 1
ATOM 830 C C . THR A 1 104 ? 1.977 1.918 -6.438 1.00 95.50 104 THR A C 1
ATOM 832 O O . THR A 1 104 ? 1.867 2.606 -5.430 1.00 95.50 104 THR A O 1
ATOM 835 N N . ALA A 1 105 ? 2.653 2.341 -7.511 1.00 95.62 105 ALA A N 1
ATOM 836 C CA . ALA A 1 105 ? 3.345 3.627 -7.609 1.00 95.62 105 ALA A CA 1
ATOM 837 C C . ALA A 1 105 ? 4.254 3.943 -6.401 1.00 95.62 105 ALA A C 1
ATOM 839 O O . ALA A 1 105 ? 4.238 5.044 -5.857 1.00 95.62 105 ALA A O 1
ATOM 840 N N . LEU A 1 106 ? 5.032 2.953 -5.960 1.00 93.25 106 LEU A N 1
ATOM 841 C CA . LEU A 1 106 ? 5.906 3.079 -4.794 1.00 93.25 106 LEU A CA 1
ATOM 842 C C . LEU A 1 106 ? 7.267 3.667 -5.196 1.00 93.25 106 LEU A C 1
ATOM 844 O O . LEU A 1 106 ? 8.046 2.990 -5.866 1.00 93.25 106 LEU A O 1
ATOM 848 N N . CYS A 1 107 ? 7.564 4.903 -4.793 1.00 93.25 107 CYS A N 1
ATOM 849 C CA . CYS A 1 107 ? 8.832 5.555 -5.131 1.00 93.25 107 CYS A CA 1
ATOM 850 C C . CYS A 1 107 ? 10.044 4.714 -4.687 1.00 93.25 107 CYS A C 1
ATOM 852 O O . CYS A 1 107 ? 10.038 4.095 -3.621 1.00 93.25 107 CYS A O 1
ATOM 854 N N . GLU A 1 108 ? 11.093 4.694 -5.512 1.00 93.94 108 GLU A N 1
ATOM 855 C CA . GLU A 1 108 ? 12.293 3.871 -5.305 1.00 93.94 108 GLU A CA 1
ATOM 856 C C . GLU A 1 108 ? 13.100 4.301 -4.071 1.00 93.94 108 GLU A C 1
ATOM 858 O O . GLU A 1 108 ? 13.825 3.493 -3.496 1.00 93.94 108 GLU A O 1
ATOM 863 N N . ASP A 1 109 ? 12.970 5.563 -3.664 1.00 92.69 109 ASP A N 1
ATOM 864 C CA . ASP A 1 109 ? 13.681 6.165 -2.539 1.00 92.69 109 ASP A CA 1
ATOM 865 C C . ASP A 1 109 ? 12.964 5.998 -1.192 1.00 92.69 109 ASP A C 1
ATOM 867 O O . ASP A 1 109 ? 13.631 6.071 -0.159 1.00 92.69 109 ASP A O 1
ATOM 871 N N . TRP A 1 110 ? 11.655 5.716 -1.194 1.00 89.38 110 TRP A N 1
ATOM 872 C CA . TRP A 1 110 ? 10.873 5.431 0.019 1.00 89.38 110 TRP A CA 1
ATOM 873 C C . TRP A 1 110 ? 11.101 4.025 0.567 1.00 89.38 110 TRP A C 1
ATOM 875 O O . TRP A 1 110 ? 10.941 3.798 1.761 1.00 89.38 110 TRP A O 1
ATOM 885 N N . ASN A 1 111 ? 11.382 3.054 -0.302 1.00 90.50 111 ASN A N 1
ATOM 886 C CA . ASN A 1 111 ? 11.906 1.743 0.076 1.00 90.50 111 ASN A CA 1
ATOM 887 C C . ASN A 1 111 ? 12.403 0.972 -1.151 1.00 90.50 111 ASN A C 1
ATOM 889 O O . ASN A 1 111 ? 11.844 1.032 -2.253 1.00 90.50 111 ASN A O 1
ATOM 893 N N . ASP A 1 112 ? 13.404 0.137 -0.922 1.00 91.75 112 ASP A N 1
ATOM 894 C CA . ASP A 1 112 ? 13.982 -0.724 -1.946 1.00 91.75 112 ASP A CA 1
ATOM 895 C C . ASP A 1 112 ? 13.277 -2.083 -2.120 1.00 91.75 112 ASP A C 1
ATOM 897 O O . ASP A 1 112 ? 13.670 -2.848 -3.000 1.00 91.75 112 ASP A O 1
ATOM 901 N N . MET A 1 113 ? 12.191 -2.346 -1.380 1.00 91.94 113 MET A N 1
ATOM 902 C CA . MET A 1 113 ? 11.382 -3.578 -1.434 1.00 91.94 113 MET A CA 1
ATOM 903 C C . MET A 1 113 ? 12.145 -4.865 -1.079 1.00 91.94 113 MET A C 1
ATOM 905 O O . MET A 1 113 ? 11.797 -5.952 -1.556 1.00 91.94 113 MET A O 1
ATOM 909 N N . ARG A 1 114 ? 13.196 -4.758 -0.254 1.00 90.88 114 ARG A N 1
ATOM 910 C CA . ARG A 1 114 ? 13.931 -5.931 0.253 1.00 90.88 114 ARG A CA 1
ATOM 911 C C . ARG A 1 114 ? 13.127 -6.759 1.263 1.00 90.88 114 ARG A C 1
ATOM 913 O O . ARG A 1 114 ? 13.476 -7.907 1.514 1.00 90.88 114 ARG A O 1
ATOM 920 N N . GLU A 1 115 ? 12.072 -6.185 1.838 1.00 92.00 115 GLU A N 1
ATOM 921 C CA . GLU A 1 115 ? 11.180 -6.843 2.790 1.00 92.00 115 GLU A CA 1
ATOM 922 C C . GLU A 1 115 ? 9.740 -6.835 2.287 1.00 92.00 115 GLU A C 1
ATOM 924 O O . GLU A 1 115 ? 9.270 -5.875 1.671 1.00 92.00 115 GLU A O 1
ATOM 929 N N . MET A 1 116 ? 9.020 -7.904 2.616 1.00 93.88 116 MET A N 1
ATOM 930 C CA . MET A 1 116 ? 7.581 -7.992 2.438 1.00 93.88 116 MET A CA 1
ATOM 931 C C . MET A 1 116 ? 6.926 -8.344 3.765 1.00 93.88 116 MET A C 1
ATOM 933 O O . MET A 1 116 ? 7.387 -9.212 4.506 1.00 93.88 116 MET A O 1
ATOM 937 N N . TYR A 1 117 ? 5.825 -7.663 4.050 1.00 96.00 117 TYR A N 1
ATOM 938 C CA . TYR A 1 117 ? 5.001 -7.905 5.222 1.00 96.00 117 TYR A CA 1
ATOM 939 C C . TYR A 1 117 ? 3.606 -8.323 4.791 1.00 96.00 117 TYR A C 1
ATOM 941 O O . TYR A 1 117 ? 3.056 -7.802 3.817 1.00 96.00 117 TYR A O 1
ATOM 949 N N . LYS A 1 118 ? 3.037 -9.254 5.549 1.00 97.38 118 LYS A N 1
ATOM 950 C CA . LYS A 1 118 ? 1.669 -9.730 5.402 1.00 97.38 118 LYS A CA 1
ATOM 951 C C . LYS A 1 118 ? 0.878 -9.387 6.654 1.00 97.38 118 LYS A C 1
ATOM 953 O O . LYS A 1 118 ? 1.361 -9.614 7.761 1.00 97.38 118 LYS A O 1
ATOM 958 N N . LEU A 1 119 ? -0.324 -8.861 6.458 1.00 97.69 119 LEU A N 1
ATOM 959 C CA . LEU A 1 119 ? -1.333 -8.631 7.484 1.00 97.69 119 LEU A CA 1
ATOM 960 C C . LEU A 1 119 ? -2.442 -9.666 7.285 1.00 97.69 119 LEU A C 1
ATOM 962 O O . LEU A 1 119 ? -3.120 -9.633 6.258 1.00 97.69 119 LEU A O 1
ATOM 966 N N . ASP A 1 120 ? -2.621 -10.566 8.249 1.00 97.62 120 ASP A N 1
ATOM 967 C CA . ASP A 1 120 ? -3.730 -11.525 8.288 1.00 97.62 120 ASP A CA 1
ATOM 968 C C . ASP A 1 120 ? -4.804 -11.028 9.269 1.00 97.62 120 ASP A C 1
ATOM 970 O O . ASP A 1 120 ? -4.647 -11.161 10.482 1.00 97.62 120 ASP A O 1
ATOM 974 N N . LEU A 1 121 ? -5.900 -10.460 8.758 1.00 97.31 121 LEU A N 1
ATOM 975 C CA . LEU A 1 121 ? -7.044 -10.063 9.583 1.00 97.31 121 LEU A CA 1
ATOM 976 C C . LEU A 1 121 ? -7.823 -11.322 10.009 1.00 97.31 121 LEU A C 1
ATOM 978 O O . LEU A 1 121 ? -8.244 -12.078 9.130 1.00 97.31 121 LEU A O 1
ATOM 982 N N . PRO A 1 122 ? -8.030 -11.586 11.310 1.00 96.69 122 PRO A N 1
ATOM 983 C CA . PRO A 1 122 ? -8.748 -12.779 11.757 1.00 96.69 122 PRO A CA 1
ATOM 984 C C . PRO A 1 122 ? -10.256 -12.783 11.416 1.00 96.69 122 PRO A C 1
ATOM 986 O O . PRO A 1 122 ? -10.860 -11.727 11.236 1.00 96.69 122 PRO A O 1
ATOM 989 N N . PRO A 1 123 ? -10.924 -13.958 11.393 1.00 95.44 123 PRO A N 1
ATOM 990 C CA . PRO A 1 123 ? -12.339 -14.084 11.009 1.00 95.44 123 PRO A CA 1
ATOM 991 C C . PRO A 1 123 ? -13.361 -13.298 11.842 1.00 95.44 123 PRO A C 1
ATOM 993 O O . PRO A 1 123 ? -14.455 -13.041 11.345 1.00 95.44 123 PRO A O 1
ATOM 996 N N . GLN A 1 124 ? -13.038 -12.945 13.086 1.00 95.00 124 GLN A N 1
ATOM 997 C CA . GLN A 1 124 ? -13.936 -12.225 14.002 1.00 95.00 124 GLN A CA 1
ATOM 998 C C . GLN A 1 124 ? -13.541 -10.755 14.186 1.00 95.00 124 GLN A C 1
ATOM 1000 O O . GLN A 1 124 ? -14.182 -10.040 14.947 1.00 95.00 124 GLN A O 1
ATOM 1005 N N . GLU A 1 125 ? -12.496 -10.313 13.490 1.00 96.94 125 GLU A N 1
ATOM 1006 C CA . GLU A 1 125 ? -11.954 -8.967 13.610 1.00 96.94 125 GLU A CA 1
ATOM 1007 C C . GLU A 1 125 ? -12.446 -8.072 12.474 1.00 96.94 125 GLU A C 1
ATOM 1009 O O . GLU A 1 125 ? -12.901 -8.529 11.414 1.00 96.94 125 GLU A O 1
ATOM 1014 N N . GLU A 1 126 ? -12.334 -6.767 12.696 1.00 96.62 126 GLU A N 1
ATOM 1015 C CA . GLU A 1 126 ? -12.610 -5.766 11.680 1.00 96.62 126 GLU A CA 1
ATOM 1016 C C . GLU A 1 126 ? -11.578 -4.642 11.683 1.00 96.62 126 GLU A C 1
ATOM 1018 O O . GLU A 1 126 ? -10.978 -4.310 12.703 1.00 96.62 126 GLU A O 1
ATOM 1023 N N . ILE A 1 127 ? -11.376 -4.045 10.513 1.00 96.69 127 ILE A N 1
ATOM 1024 C CA . ILE A 1 127 ? -10.516 -2.875 10.347 1.00 96.69 127 ILE A CA 1
ATOM 1025 C C . ILE A 1 127 ? -11.087 -1.964 9.268 1.00 96.69 127 ILE A C 1
ATOM 1027 O O . ILE A 1 127 ? -11.663 -2.420 8.278 1.00 96.69 127 ILE A O 1
ATOM 1031 N N . GLU A 1 128 ? -10.931 -0.660 9.450 1.00 97.38 128 GLU A N 1
ATOM 1032 C CA . GLU A 1 128 ? -11.306 0.338 8.455 1.00 97.38 128 GLU A CA 1
ATOM 1033 C C . GLU A 1 128 ? -10.078 0.840 7.710 1.00 97.38 128 GLU A C 1
ATOM 1035 O O . GLU A 1 128 ? -9.048 1.134 8.317 1.00 97.38 128 GLU A O 1
ATOM 1040 N N . GLY A 1 129 ? -10.207 0.995 6.397 1.00 97.69 129 GLY A N 1
ATOM 1041 C CA . GLY A 1 129 ? -9.173 1.580 5.556 1.00 97.69 129 GLY A CA 1
ATOM 1042 C C . GLY A 1 129 ? -9.757 2.519 4.512 1.00 97.69 129 GLY A C 1
ATOM 1043 O O . GLY A 1 129 ? -10.887 2.345 4.045 1.00 97.69 129 GLY A O 1
ATOM 1044 N N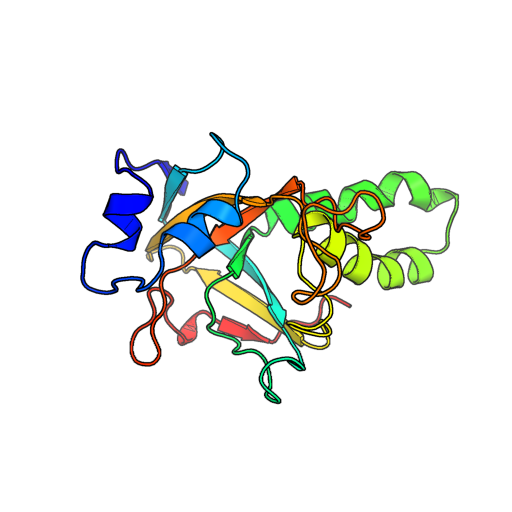 . LEU A 1 130 ? -8.959 3.507 4.118 1.00 98.38 130 LEU A N 1
ATOM 1045 C CA . LEU A 1 130 ? -9.218 4.307 2.930 1.00 98.38 130 LEU A CA 1
ATOM 1046 C C . LEU A 1 130 ? -8.686 3.545 1.718 1.00 98.38 130 LEU A C 1
ATOM 1048 O O . LEU A 1 130 ? -7.485 3.334 1.585 1.00 98.38 130 LEU A O 1
ATOM 1052 N N . VAL A 1 131 ? -9.594 3.122 0.851 1.00 98.19 131 VAL A N 1
ATOM 1053 C CA . VAL A 1 131 ? -9.296 2.328 -0.338 1.00 98.19 131 VAL A CA 1
ATOM 1054 C C . VAL A 1 131 ? -9.387 3.212 -1.571 1.00 98.19 131 VAL A C 1
ATOM 1056 O O . VAL A 1 131 ? -10.316 4.011 -1.678 1.00 98.19 131 VAL A O 1
ATOM 1059 N N . GLY A 1 132 ? -8.478 3.047 -2.526 1.00 97.94 132 GLY A N 1
ATOM 1060 C CA . GLY A 1 132 ? -8.540 3.744 -3.809 1.00 97.94 132 GLY A CA 1
ATOM 1061 C C . GLY A 1 132 ? -7.497 3.240 -4.797 1.00 97.94 132 GLY A C 1
ATOM 1062 O O . GLY A 1 132 ? -6.580 2.507 -4.434 1.00 97.94 132 GLY A O 1
ATOM 1063 N N . ILE A 1 133 ? -7.620 3.645 -6.059 1.00 98.12 133 ILE A N 1
ATOM 1064 C CA . ILE A 1 133 ? -6.638 3.292 -7.089 1.00 98.12 133 ILE A CA 1
ATOM 1065 C C . ILE A 1 133 ? -5.423 4.203 -6.939 1.00 98.12 133 ILE A C 1
ATOM 1067 O O . ILE A 1 133 ? -5.580 5.420 -6.896 1.00 98.12 133 ILE A O 1
ATOM 1071 N N . ALA A 1 134 ? -4.218 3.636 -6.913 1.00 97.38 134 ALA A N 1
ATOM 1072 C CA . ALA A 1 134 ? -2.974 4.393 -6.839 1.00 97.38 134 ALA A CA 1
ATOM 1073 C C . ALA A 1 134 ? -2.841 5.375 -8.019 1.00 97.38 134 ALA A C 1
ATOM 1075 O O . ALA A 1 134 ? -2.948 4.983 -9.193 1.00 97.38 134 ALA A O 1
ATOM 1076 N N . SER A 1 135 ? -2.598 6.647 -7.708 1.00 96.56 135 SER A N 1
ATOM 1077 C CA . SER A 1 135 ? -2.189 7.649 -8.695 1.00 96.5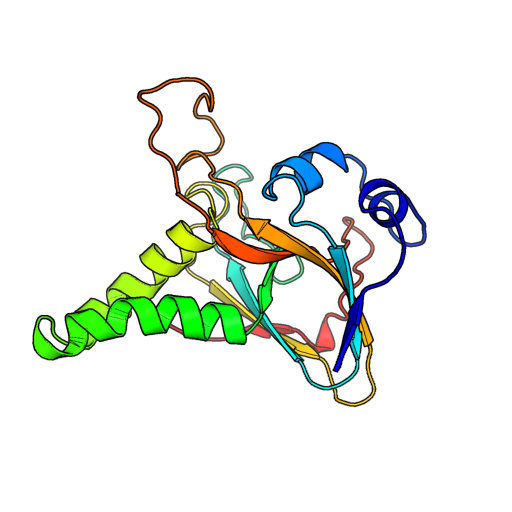6 135 SER A CA 1
ATOM 1078 C C . SER A 1 135 ? -0.787 7.360 -9.208 1.00 96.56 135 SER A C 1
ATOM 1080 O O . SER A 1 135 ? 0.004 6.692 -8.545 1.00 96.56 135 SER A O 1
ATOM 1082 N N . ALA A 1 136 ? -0.475 7.877 -10.395 1.00 95.44 136 ALA A N 1
ATOM 1083 C CA . ALA A 1 136 ? 0.898 7.873 -10.868 1.00 95.44 136 ALA A CA 1
ATOM 1084 C C . ALA A 1 136 ? 1.778 8.695 -9.913 1.00 95.44 136 ALA A C 1
ATOM 1086 O O . ALA A 1 136 ? 1.345 9.733 -9.410 1.00 95.44 136 ALA A O 1
ATOM 1087 N N . GLN A 1 137 ? 3.001 8.232 -9.677 1.00 94.81 137 GLN A N 1
ATOM 1088 C CA . GLN A 1 137 ? 3.986 8.909 -8.832 1.00 94.81 137 GLN A CA 1
ATOM 1089 C C . GLN A 1 137 ? 5.310 9.007 -9.584 1.00 94.81 137 GLN A C 1
ATOM 1091 O O . GLN A 1 137 ? 5.615 8.109 -10.372 1.00 94.81 137 GLN A O 1
ATOM 1096 N N . PRO A 1 138 ? 6.121 10.049 -9.366 1.00 95.81 138 PRO A N 1
ATOM 1097 C CA . PRO A 1 138 ? 7.482 10.061 -9.875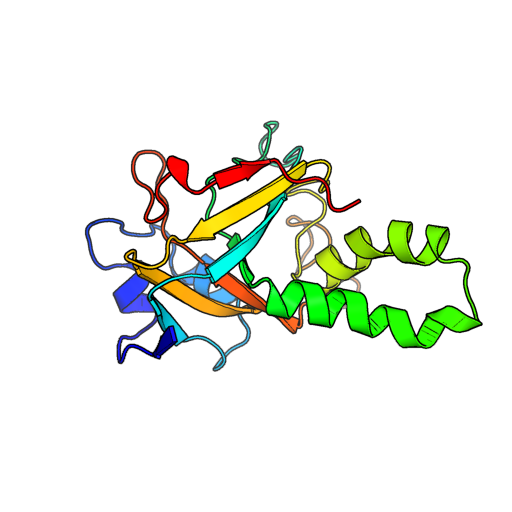 1.00 95.81 138 PRO A CA 1
ATOM 1098 C C . PRO A 1 138 ? 8.267 8.848 -9.367 1.00 95.81 138 PRO A C 1
ATOM 1100 O O . PRO A 1 138 ? 8.030 8.350 -8.269 1.00 95.81 138 PRO A O 1
ATOM 1103 N N . LYS A 1 139 ? 9.243 8.367 -10.140 1.00 95.56 139 LYS A N 1
ATOM 1104 C CA . LYS A 1 139 ? 10.095 7.251 -9.696 1.00 95.56 139 LYS A CA 1
ATOM 1105 C C . LYS A 1 139 ? 10.848 7.528 -8.389 1.00 95.56 139 LYS A C 1
ATOM 1107 O O . LYS A 1 139 ? 11.113 6.590 -7.643 1.00 95.56 139 LYS A O 1
ATOM 1112 N N . LYS A 1 140 ? 11.203 8.787 -8.132 1.00 94.44 140 LYS A N 1
ATOM 1113 C CA . LYS A 1 140 ? 11.821 9.264 -6.890 1.00 94.44 140 LYS A CA 1
ATOM 1114 C C . LYS A 1 140 ? 11.031 10.452 -6.373 1.00 94.44 140 LYS A C 1
ATOM 1116 O O . LYS A 1 140 ? 10.656 11.315 -7.166 1.00 94.44 140 LYS A O 1
ATOM 1121 N N . SER A 1 141 ? 10.841 10.527 -5.064 1.00 90.75 141 SER A N 1
ATOM 1122 C CA . SER A 1 141 ? 9.995 11.538 -4.425 1.00 90.75 141 SER A CA 1
ATOM 1123 C C . SER A 1 141 ? 10.462 12.986 -4.616 1.00 90.75 141 SER A C 1
ATOM 1125 O O . SER A 1 141 ? 9.669 13.909 -4.467 1.00 90.75 141 SER A O 1
ATOM 1127 N N . THR A 1 142 ? 11.730 13.193 -4.979 1.00 91.56 142 THR A N 1
ATOM 1128 C CA . THR A 1 142 ? 12.335 14.515 -5.205 1.00 91.56 142 THR A CA 1
ATOM 1129 C C . THR A 1 142 ? 12.140 15.074 -6.616 1.00 91.56 142 THR A C 1
ATOM 1131 O O . THR A 1 142 ? 12.513 16.218 -6.871 1.00 91.56 142 THR A O 1
ATOM 1134 N N . LEU A 1 143 ? 11.599 14.289 -7.552 1.00 93.12 143 LEU A N 1
ATOM 1135 C CA . LEU A 1 143 ? 11.422 14.717 -8.941 1.00 93.12 143 LEU A CA 1
ATOM 1136 C C . LEU A 1 143 ? 10.173 15.596 -9.106 1.00 93.12 143 LEU A C 1
ATOM 1138 O O . LEU A 1 143 ? 9.136 15.335 -8.501 1.00 93.12 143 LEU A O 1
ATOM 1142 N N . ASP A 1 144 ? 10.254 16.603 -9.982 1.00 90.94 144 ASP A N 1
ATOM 1143 C CA . ASP A 1 144 ? 9.118 17.475 -10.298 1.00 90.94 144 ASP A CA 1
ATOM 1144 C C . ASP A 1 144 ? 8.027 16.709 -11.057 1.00 90.94 144 ASP A C 1
ATOM 1146 O O . ASP A 1 144 ? 8.207 16.310 -12.210 1.00 90.94 144 ASP A O 1
ATOM 1150 N N . VAL A 1 145 ? 6.869 16.545 -10.421 1.00 88.50 145 VAL A N 1
ATOM 1151 C CA . VAL A 1 145 ? 5.703 15.852 -10.985 1.00 88.50 145 VAL A CA 1
ATOM 1152 C C . VAL A 1 145 ? 5.124 16.542 -12.229 1.00 88.50 145 VAL A C 1
ATOM 1154 O O . VAL A 1 145 ? 4.448 15.893 -13.025 1.00 88.50 145 VAL A O 1
ATOM 1157 N N . ASN A 1 146 ? 5.389 17.839 -12.427 1.00 91.50 146 ASN A N 1
ATOM 1158 C CA . ASN A 1 146 ? 4.838 18.611 -13.545 1.00 91.50 146 ASN A CA 1
ATOM 1159 C C . ASN A 1 146 ? 5.728 18.586 -14.798 1.00 91.50 146 ASN A C 1
ATOM 1161 O O . ASN A 1 146 ? 5.289 18.986 -15.881 1.00 91.50 146 ASN A O 1
ATOM 1165 N N . SER A 1 147 ? 6.970 18.110 -14.683 1.00 94.00 147 SER A N 1
ATOM 1166 C CA . SER A 1 147 ? 7.880 18.009 -15.820 1.00 94.00 147 SER A CA 1
ATOM 1167 C C . SER A 1 147 ? 7.531 16.816 -16.709 1.00 94.00 147 SER A C 1
ATOM 1169 O O . SER A 1 147 ? 7.452 15.673 -16.262 1.00 94.00 147 SER A O 1
ATOM 1171 N N . ARG A 1 148 ? 7.413 17.058 -18.021 1.00 90.94 148 ARG A N 1
ATOM 1172 C CA . ARG A 1 148 ? 7.160 16.006 -19.027 1.00 90.94 148 ARG A CA 1
ATOM 1173 C C . ARG A 1 148 ? 8.284 14.971 -19.133 1.00 90.94 148 ARG A C 1
ATOM 1175 O O . ARG A 1 148 ? 8.069 13.911 -19.709 1.00 90.94 148 ARG A O 1
ATOM 1182 N N . GLN A 1 149 ? 9.477 15.294 -18.638 1.00 94.31 149 GLN A N 1
ATOM 1183 C CA . GLN A 1 149 ? 10.636 14.399 -18.661 1.00 94.31 149 GLN A CA 1
ATOM 1184 C C . GLN A 1 149 ? 10.728 13.528 -17.404 1.00 94.31 149 GLN A C 1
ATOM 1186 O O . GLN A 1 149 ? 11.566 12.629 -17.350 1.00 94.31 149 GLN A O 1
ATOM 1191 N N . THR A 1 150 ? 9.889 13.781 -16.395 1.00 95.00 150 THR A N 1
ATOM 1192 C CA . THR A 1 150 ? 9.931 13.026 -15.148 1.00 95.00 150 THR A CA 1
ATOM 1193 C C . THR A 1 150 ? 9.479 11.590 -15.392 1.00 95.00 150 THR A C 1
ATOM 1195 O O . THR A 1 150 ? 8.353 11.363 -15.840 1.00 95.00 150 THR A O 1
ATOM 1198 N N . PRO A 1 151 ? 10.326 10.588 -15.100 1.00 95.12 151 PRO A N 1
ATOM 1199 C CA . PRO A 1 151 ? 9.918 9.202 -15.203 1.00 95.12 151 PRO A CA 1
ATOM 1200 C C . PRO A 1 151 ? 8.877 8.891 -14.125 1.00 95.12 151 PRO A C 1
ATOM 1202 O O . PRO A 1 151 ? 9.126 9.062 -12.929 1.00 95.12 151 PRO A O 1
ATOM 1205 N N . MET A 1 152 ? 7.723 8.397 -14.563 1.00 96.44 152 MET A N 1
ATOM 1206 C CA . MET A 1 152 ? 6.583 8.101 -13.700 1.00 96.44 152 MET A CA 1
ATOM 1207 C C . MET A 1 152 ? 6.415 6.594 -13.501 1.00 96.44 152 MET A C 1
ATOM 1209 O O . MET A 1 152 ? 6.530 5.802 -14.438 1.00 96.44 152 MET A O 1
ATOM 1213 N N . LEU A 1 153 ? 6.074 6.201 -12.280 1.00 96.25 153 LEU A N 1
ATOM 1214 C CA . LEU A 1 153 ? 5.411 4.940 -11.989 1.00 96.25 153 LEU A CA 1
ATOM 1215 C C . LEU A 1 153 ? 3.916 5.114 -12.302 1.00 96.25 153 LEU A C 1
ATOM 1217 O O . LEU A 1 153 ? 3.305 6.065 -11.813 1.00 96.25 153 LEU A O 1
ATOM 1221 N N . PRO A 1 154 ? 3.305 4.232 -13.109 1.00 95.19 154 PRO A N 1
ATOM 1222 C CA . PRO A 1 154 ? 1.953 4.448 -13.635 1.00 95.19 154 PRO A CA 1
ATOM 1223 C C . PRO A 1 154 ? 0.836 4.313 -12.585 1.00 95.19 154 PRO A C 1
ATOM 1225 O O . PRO A 1 154 ? -0.281 4.803 -12.795 1.00 95.19 154 PRO A O 1
ATOM 1228 N N . GLY A 1 155 ? 1.106 3.620 -11.476 1.00 96.25 155 GLY A N 1
ATOM 1229 C CA . GLY A 1 155 ? 0.086 3.243 -10.507 1.00 96.25 155 GLY A CA 1
ATOM 1230 C C . GLY A 1 155 ? -0.970 2.322 -11.119 1.00 96.25 155 GLY A C 1
ATOM 1231 O O . GLY A 1 155 ? -0.725 1.607 -12.096 1.00 96.25 155 GLY A O 1
ATOM 1232 N N . GLY A 1 156 ? -2.183 2.372 -10.571 1.00 96.12 156 GLY A N 1
ATOM 1233 C CA . GLY A 1 156 ? -3.334 1.644 -11.106 1.00 96.12 156 GLY A CA 1
ATOM 1234 C C . GLY A 1 156 ? -3.756 0.387 -10.344 1.00 96.12 156 GLY A C 1
ATOM 1235 O O . GLY A 1 156 ? -4.807 -0.152 -10.678 1.00 96.12 156 GLY A O 1
ATOM 1236 N N . ALA A 1 157 ? -3.004 -0.067 -9.338 1.00 96.81 157 ALA A N 1
ATOM 1237 C CA . ALA A 1 157 ? -3.499 -1.050 -8.371 1.00 96.81 157 ALA A CA 1
ATOM 1238 C C . ALA A 1 157 ? -4.361 -0.372 -7.297 1.00 96.81 157 ALA A C 1
ATOM 1240 O O . ALA A 1 157 ? -4.111 0.783 -6.934 1.00 96.81 157 ALA A O 1
ATOM 1241 N N . GLU A 1 158 ? -5.361 -1.085 -6.781 1.00 97.75 158 GLU A N 1
ATOM 1242 C CA . GLU A 1 158 ? -6.072 -0.655 -5.575 1.00 97.75 158 GLU A CA 1
ATOM 1243 C C . GLU A 1 158 ? -5.122 -0.764 -4.367 1.00 97.75 158 GLU A C 1
ATOM 1245 O O . GLU A 1 158 ? -4.424 -1.760 -4.180 1.00 97.75 158 GLU A O 1
ATOM 1250 N N . GLN A 1 159 ? -5.061 0.286 -3.555 1.00 97.50 159 GLN A N 1
ATOM 1251 C CA . GLN A 1 159 ? -4.324 0.309 -2.296 1.00 97.50 159 GLN A CA 1
ATOM 1252 C C . GLN A 1 159 ? -5.264 0.641 -1.149 1.00 97.50 159 GLN A C 1
ATOM 1254 O O . GLN A 1 159 ? -6.298 1.288 -1.329 1.00 97.50 159 GLN A O 1
ATOM 1259 N N . VAL A 1 160 ? -4.863 0.211 0.039 1.00 97.94 160 VAL A N 1
ATOM 1260 C CA . VAL A 1 160 ? -5.538 0.470 1.299 1.00 97.94 160 VAL A CA 1
ATOM 1261 C C . VAL A 1 160 ? -4.597 1.268 2.188 1.00 97.94 160 VAL A C 1
ATOM 1263 O O . VAL A 1 160 ? -3.473 0.851 2.471 1.00 97.94 160 VAL A O 1
ATOM 1266 N N . PHE A 1 161 ? -5.067 2.428 2.627 1.00 97.88 161 PHE A N 1
ATOM 1267 C CA . PHE A 1 161 ? -4.421 3.239 3.640 1.00 97.88 161 PHE A CA 1
ATOM 1268 C C . PHE A 1 161 ? -5.066 2.969 4.999 1.00 97.88 161 PHE A C 1
ATOM 1270 O O . PHE A 1 161 ? -6.240 3.280 5.219 1.00 97.88 161 PHE A O 1
ATOM 1277 N N . PHE A 1 162 ? -4.279 2.434 5.926 1.00 97.38 162 PHE A N 1
ATOM 1278 C CA . PHE A 1 162 ? -4.644 2.291 7.330 1.00 97.38 162 PHE A CA 1
ATOM 1279 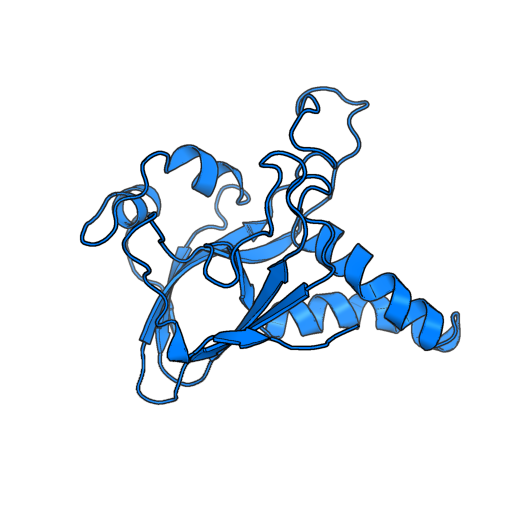C C . PHE A 1 162 ? -4.049 3.440 8.143 1.00 97.38 162 PHE A C 1
ATOM 1281 O O . PHE A 1 162 ? -2.863 3.773 8.028 1.00 97.38 162 PHE A O 1
ATOM 1288 N N . LYS A 1 163 ? -4.867 4.063 8.994 1.00 96.19 163 LYS A N 1
ATOM 1289 C CA . LYS A 1 163 ? -4.411 5.186 9.815 1.00 96.19 163 LYS A CA 1
ATOM 1290 C C . LYS A 1 163 ? -3.303 4.761 10.770 1.00 96.19 163 LYS A C 1
ATOM 1292 O O . LYS A 1 163 ? -3.417 3.736 11.448 1.00 96.19 163 LYS A O 1
ATOM 1297 N N . LYS A 1 164 ? -2.278 5.605 10.863 1.00 91.94 164 LYS A N 1
ATOM 1298 C CA . LYS A 1 164 ? -1.164 5.455 11.794 1.00 91.94 164 LYS A CA 1
ATOM 1299 C C . LYS A 1 164 ? -0.605 6.818 12.191 1.00 91.94 164 LYS A C 1
ATOM 1301 O O . LYS A 1 164 ? -0.457 7.700 11.348 1.00 91.94 164 LYS A O 1
ATOM 1306 N N . THR A 1 165 ? -0.226 6.940 13.454 1.00 85.94 165 THR A N 1
ATOM 1307 C CA . THR A 1 165 ? 0.653 7.974 14.012 1.00 85.94 165 THR A CA 1
ATOM 1308 C C . THR A 1 165 ? 1.875 7.294 14.653 1.00 85.94 165 THR A C 1
ATOM 1310 O O . THR A 1 165 ? 1.930 6.063 14.713 1.00 85.94 165 THR A O 1
ATOM 1313 N N . PRO A 1 166 ? 2.881 8.041 15.144 1.00 83.38 166 PRO A N 1
ATOM 1314 C CA . PRO A 1 166 ? 4.013 7.430 15.844 1.00 83.38 166 PRO A CA 1
ATOM 1315 C C . PRO A 1 166 ? 3.620 6.576 17.062 1.00 83.38 166 PRO A C 1
ATOM 1317 O O . PRO A 1 166 ? 4.340 5.642 17.396 1.00 83.38 166 PRO A O 1
ATOM 1320 N N . THR A 1 167 ? 2.484 6.867 17.705 1.00 84.56 167 THR A N 1
ATOM 1321 C CA . THR A 1 167 ? 2.051 6.217 18.953 1.00 84.56 167 THR A CA 1
ATOM 1322 C C . THR A 1 167 ? 0.852 5.286 18.802 1.00 84.56 167 THR A C 1
ATOM 1324 O O . THR A 1 167 ? 0.632 4.454 19.677 1.00 84.56 167 THR A O 1
ATOM 1327 N N . LEU A 1 168 ? 0.066 5.407 17.728 1.00 88.19 168 LEU A N 1
ATOM 1328 C CA . LEU A 1 168 ? -1.168 4.644 17.559 1.00 88.19 168 LEU A CA 1
ATOM 1329 C C . LEU A 1 168 ? -1.318 4.134 16.124 1.00 88.19 168 LEU A C 1
ATOM 1331 O O . LEU A 1 168 ? -1.009 4.821 15.151 1.00 88.19 168 LEU A O 1
ATOM 1335 N N . SER A 1 169 ? -1.823 2.914 15.993 1.00 91.31 169 SER A N 1
ATOM 1336 C CA . SER A 1 169 ? -2.070 2.246 14.718 1.00 91.31 169 SER A CA 1
ATOM 1337 C C . SER A 1 169 ? -3.488 1.695 14.709 1.00 91.31 169 SER A C 1
ATOM 1339 O O . SER A 1 169 ? -3.941 1.140 15.705 1.00 91.31 169 SER A O 1
ATOM 1341 N N . SER A 1 170 ? -4.180 1.839 13.578 1.00 92.19 170 SER A N 1
ATOM 1342 C CA . SER A 1 170 ? -5.470 1.167 13.349 1.00 92.19 170 SER A CA 1
ATOM 1343 C C . SER A 1 170 ? -5.307 -0.334 13.096 1.00 92.19 170 SER A C 1
ATOM 1345 O O . SER A 1 170 ? -6.267 -1.085 13.208 1.00 92.19 170 SER A O 1
ATOM 1347 N N . ILE A 1 171 ? -4.087 -0.772 12.775 1.00 94.06 171 ILE A N 1
ATOM 1348 C CA . ILE A 1 171 ? -3.730 -2.178 12.613 1.00 94.06 171 ILE A CA 1
ATOM 1349 C C . ILE A 1 171 ? -3.202 -2.715 13.940 1.00 94.06 171 ILE A C 1
ATOM 1351 O O . ILE A 1 171 ? -2.282 -2.119 14.512 1.00 94.06 171 ILE A O 1
ATOM 1355 N N . ASN A 1 172 ? -3.710 -3.871 14.371 1.00 93.50 172 ASN A N 1
ATOM 1356 C CA . ASN A 1 172 ? -3.135 -4.627 15.477 1.00 93.50 172 ASN A CA 1
ATOM 1357 C C . ASN A 1 172 ? -1.796 -5.270 15.043 1.00 93.50 172 ASN A C 1
ATOM 1359 O O . ASN A 1 172 ? -1.781 -6.060 14.093 1.00 93.50 172 ASN A O 1
ATOM 1363 N N . PRO A 1 173 ? -0.674 -4.981 15.729 1.00 92.00 173 PRO A N 1
ATOM 1364 C CA . PRO A 1 173 ? 0.640 -5.537 15.401 1.00 92.00 173 PRO A CA 1
ATOM 1365 C C . PRO A 1 173 ? 0.698 -7.068 15.344 1.00 92.00 173 PRO A C 1
ATOM 1367 O O . PRO A 1 173 ? 1.491 -7.608 14.578 1.00 92.00 173 PRO A O 1
ATOM 1370 N N . LEU A 1 174 ? -0.149 -7.766 16.110 1.00 94.19 174 LEU A N 1
ATOM 1371 C CA . LEU A 1 174 ? -0.187 -9.233 16.156 1.00 94.19 174 LEU A CA 1
ATOM 1372 C C . LEU A 1 174 ? -0.672 -9.871 14.847 1.00 94.19 174 LEU A C 1
ATOM 1374 O O . LEU A 1 174 ? -0.498 -11.070 14.645 1.00 94.19 174 LEU A O 1
ATOM 1378 N N . TRP A 1 175 ? -1.280 -9.085 13.958 1.00 95.56 175 TRP A N 1
ATOM 1379 C CA . TRP A 1 175 ? -1.732 -9.553 12.648 1.00 95.56 175 TRP A CA 1
ATOM 1380 C C . TRP A 1 175 ? -0.636 -9.490 11.585 1.00 95.56 175 TRP A C 1
ATOM 1382 O O . TRP A 1 175 ? -0.841 -9.989 10.479 1.00 95.56 175 TRP A O 1
ATOM 1392 N N . ILE A 1 176 ? 0.507 -8.863 11.886 1.00 96.38 176 ILE A N 1
ATOM 1393 C CA . ILE A 1 176 ? 1.569 -8.607 10.914 1.00 96.38 176 ILE A CA 1
ATOM 1394 C C . ILE A 1 176 ? 2.730 -9.579 11.107 1.00 96.38 176 ILE A C 1
ATOM 1396 O O . ILE A 1 176 ? 3.233 -9.773 12.211 1.00 96.38 176 ILE A O 1
ATOM 1400 N N . ARG A 1 177 ? 3.208 -10.141 9.997 1.00 95.69 177 ARG A N 1
ATOM 1401 C CA . ARG A 1 177 ? 4.416 -10.972 9.942 1.00 95.69 177 ARG A CA 1
ATOM 1402 C C . ARG A 1 177 ? 5.211 -10.719 8.669 1.00 95.69 177 ARG A C 1
ATOM 1404 O O . ARG A 1 177 ? 4.655 -10.288 7.660 1.00 95.69 177 ARG A O 1
ATOM 1411 N N . SER A 1 178 ? 6.511 -10.991 8.727 1.00 94.19 178 SER A N 1
ATOM 1412 C CA . SER A 1 178 ? 7.356 -11.030 7.531 1.00 94.19 178 SER A CA 1
ATOM 1413 C C . SER A 1 178 ? 6.921 -12.187 6.628 1.00 94.19 178 SER A C 1
ATOM 1415 O O . SER A 1 178 ? 6.536 -13.253 7.111 1.00 94.19 178 SER A O 1
ATOM 1417 N N . GLU A 1 179 ? 6.955 -11.959 5.323 1.00 93.69 179 GLU A N 1
ATOM 1418 C CA . GLU A 1 179 ? 6.586 -12.919 4.290 1.00 93.69 179 GLU A CA 1
ATOM 1419 C C . GLU A 1 179 ? 7.609 -12.831 3.160 1.00 93.69 179 GLU A C 1
ATOM 1421 O O . GLU A 1 179 ? 8.059 -11.743 2.811 1.00 93.69 179 GLU A O 1
ATOM 1426 N N . ARG A 1 180 ? 7.957 -13.961 2.543 1.00 88.31 180 ARG A N 1
ATOM 1427 C CA . ARG A 1 180 ? 8.839 -13.964 1.376 1.00 88.31 180 ARG A CA 1
ATOM 1428 C C . ARG A 1 180 ? 8.046 -14.302 0.124 1.00 88.31 180 ARG A C 1
ATOM 1430 O O . ARG A 1 180 ? 7.653 -15.446 -0.071 1.00 88.31 180 ARG A O 1
ATOM 1437 N N . LEU A 1 181 ? 7.846 -13.304 -0.733 1.00 82.00 181 LEU A N 1
ATOM 1438 C CA . LEU A 1 181 ? 7.150 -13.470 -2.014 1.00 82.00 181 LEU A CA 1
ATOM 1439 C C . LEU A 1 181 ? 8.097 -13.512 -3.221 1.00 82.00 181 LEU A C 1
ATOM 1441 O O . LEU A 1 181 ? 7.708 -14.009 -4.279 1.00 82.00 181 LEU A O 1
ATOM 1445 N N . TRP A 1 182 ? 9.322 -13.004 -3.064 1.00 81.94 182 TRP A N 1
ATOM 1446 C CA . TRP A 1 182 ? 10.390 -13.015 -4.064 1.00 81.94 182 TRP A CA 1
ATOM 1447 C C . TRP A 1 182 ? 11.768 -13.232 -3.429 1.00 81.94 182 TRP A C 1
ATOM 1449 O O . TRP A 1 182 ? 11.916 -13.058 -2.196 1.00 81.94 182 TRP A O 1
#

pLDDT: mean 93.27, std 4.0, range [81.94, 98.38]

Sequence (182 aa):
MKEQLRISPIKWLSD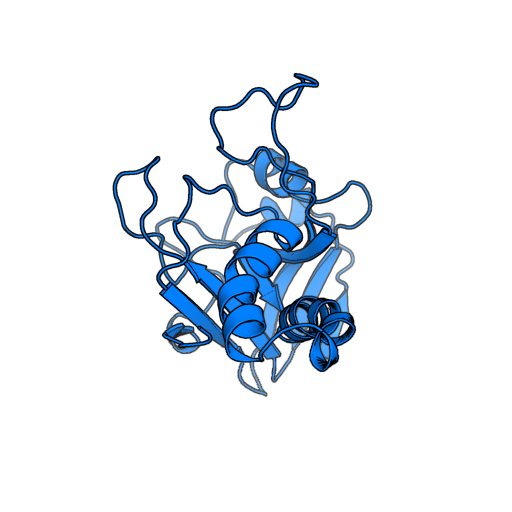APITIPNPASVIGAFRPGTMKIVKFKGAHRFYRAAGWDSTRGEMASAFGSWWADEIELVKISQKMNMYKNWLPDELLRKALPAQYRGATALCEDWNDMREMYKLDLPPQEEIEGLVGIASAQPKKSTLDVNSRQTPMLPGGAEQVFFKKTPTLSSINPLWIRSERLW